Protein AF-0000000080440142 (afdb_homodimer)

Secondary structure (DSSP, 8-state):
-EEEEEEE-SPP-HHHHHHHHHHHHH--TTSEEEEEESS--HHHHHHHHHHHHHTTEEEEEEEE-TTS-EEEEEEE--/-EEEEEEE-S---HHHHHHHHHHHHT--TTSEEEEEESS--HHHHHHHHHHHHHTTEEEEEEEE-TTS-EEEEEEE--

Sequence (156 aa):
MSNYIMNVKKELTKDEYGNIHDYLGVIDVNDNFTMNIENKNLINLEMINQIFEENNFVKIKEQINENGSCIIEANKVYMSNYIMNVKKELTKDEYGNIHDYLGVIDVNDNFTMNIENKNLINLEMINQIFEENNFVKIKEQINENGSCIIEANKVY

Nearest PDB structures (foldseek):
  3grz-assembly1_B  TM=7.109E-01  e=2.691E-02  Lactobacillus delbrueckii subsp. bulgaricus ATCC BAA-365
  2lxr-assembly1_A  TM=6.678E-01  e=3.173E-01  Helicobacter pylori 26695
  6h1e-assembly1_A  TM=6.456E-01  e=5.410E-01  Homo sapiens
  4mtl-assembly1_A-2  TM=6.667E-01  e=9.224E-01  Homo sapiens
  4qpn-assembly1_A  TM=6.872E-01  e=1.376E+00  Homo sapiens

Organism: NCBI:txid29372

Foldseek 3Di:
DEEEEAEAEDDDDPVNLVVLLVVLLVDDQPYKYKYKYQADDPVVVVSVVVSCVVSQKDWDDWDADPNRMIMTIIGHDD/DEEEEAEAEDDDDPVNLVVLLVVLLVDDQPYKYKYKYQADDPVVVVSVVVSCVVSQKDWDDWDADPNRMIMTIIGHDD

Solvent-accessible surface area (backbone atoms only — not comparable to full-atom values): 8241 Å² total; per-residue (Å²): 87,41,40,37,37,39,37,38,70,48,82,83,44,74,70,47,52,50,43,52,44,56,46,49,64,55,58,52,60,74,28,44,39,36,39,36,34,50,76,65,46,73,67,58,54,54,52,50,51,53,42,30,53,75,55,36,32,44,79,74,43,78,46,77,45,94,84,40,25,32,41,37,33,33,38,37,53,137,85,41,40,39,36,39,37,37,69,47,83,84,44,73,70,47,51,51,44,51,45,55,46,50,65,55,58,52,60,72,28,44,40,36,39,35,34,50,76,63,47,74,68,58,53,54,50,50,50,51,44,31,53,77,56,36,33,44,78,75,42,76,46,77,43,95,84,39,26,32,40,38,32,33,36,38,53,135

Radius of gyration: 15.53 Å; Cα contacts (8 Å, |Δi|>4): 298; chains: 2; bounding box: 30×37×35 Å

pLDDT: mean 93.66, std 3.95, range [79.19, 98.06]

Structure (mmCIF, N/CA/C/O backbone):
data_AF-0000000080440142-model_v1
#
loop_
_entity.id
_entity.type
_entity.pdbx_description
1 polymer 'Uncharacterized protein'
#
loop_
_atom_site.group_PDB
_atom_site.id
_atom_site.type_symbol
_atom_site.label_atom_id
_atom_site.label_alt_id
_atom_site.label_comp_id
_atom_site.label_asym_id
_atom_site.label_entity_id
_atom_site.label_seq_id
_atom_site.pdbx_PDB_ins_code
_atom_site.Cartn_x
_atom_site.Cartn_y
_atom_site.Cartn_z
_atom_site.occupancy
_atom_site.B_iso_or_equiv
_atom_site.auth_seq_id
_atom_site.auth_comp_id
_atom_site.auth_asym_id
_atom_site.auth_atom_id
_atom_site.pdbx_PDB_model_num
ATOM 1 N N . MET A 1 1 ? 1.476 -12.836 5.234 1 83.44 1 MET A N 1
ATOM 2 C CA . MET A 1 1 ? 1.281 -11.453 5.672 1 83.44 1 MET A CA 1
ATOM 3 C C . MET A 1 1 ? 2.018 -10.484 4.758 1 83.44 1 MET A C 1
ATOM 5 O O . MET A 1 1 ? 3.152 -10.742 4.355 1 83.44 1 MET A O 1
ATOM 9 N N . SER A 1 2 ? 1.291 -9.414 4.324 1 90.94 2 SER A N 1
ATOM 10 C CA . SER A 1 2 ? 1.931 -8.398 3.496 1 90.94 2 SER A CA 1
ATOM 11 C C . SER A 1 2 ? 2.301 -7.172 4.32 1 90.94 2 SER A C 1
ATOM 13 O O . SER A 1 2 ? 1.667 -6.883 5.336 1 90.94 2 SER A O 1
ATOM 15 N N . ASN A 1 3 ? 3.461 -6.562 3.934 1 94.75 3 ASN A N 1
ATOM 16 C CA . ASN A 1 3 ? 3.895 -5.309 4.547 1 94.75 3 ASN A CA 1
ATOM 17 C C . ASN A 1 3 ? 3.711 -4.129 3.598 1 94.75 3 ASN A C 1
ATOM 19 O O . ASN A 1 3 ? 4.188 -4.156 2.463 1 94.75 3 ASN A O 1
ATOM 23 N N . TYR A 1 4 ? 3.025 -3.197 4.059 1 95.81 4 TYR A N 1
ATOM 24 C CA . TYR A 1 4 ? 2.773 -1.984 3.289 1 95.81 4 TYR A CA 1
ATOM 25 C C . TYR A 1 4 ? 3.596 -0.819 3.824 1 95.81 4 TYR A C 1
ATOM 27 O O . TYR A 1 4 ? 3.658 -0.599 5.035 1 95.81 4 TYR A O 1
ATOM 35 N N . ILE A 1 5 ? 4.254 -0.118 2.934 1 96.75 5 ILE A N 1
ATOM 36 C CA . ILE A 1 5 ? 5.035 1.052 3.322 1 96.75 5 ILE A CA 1
ATOM 37 C C . ILE A 1 5 ? 4.621 2.252 2.475 1 96.75 5 ILE A C 1
ATOM 39 O O . ILE A 1 5 ? 4.57 2.164 1.245 1 96.75 5 ILE A O 1
ATOM 43 N N . MET A 1 6 ? 4.25 3.324 3.098 1 96.38 6 MET A N 1
ATOM 44 C CA . MET A 1 6 ? 3.967 4.598 2.439 1 96.38 6 MET A CA 1
ATOM 45 C C . MET A 1 6 ? 5.016 5.641 2.803 1 96.38 6 MET A C 1
ATOM 47 O O . MET A 1 6 ? 5.195 5.965 3.979 1 96.38 6 MET A O 1
ATOM 51 N N . ASN A 1 7 ? 5.734 6.094 1.87 1 96 7 ASN A N 1
ATOM 52 C CA . ASN A 1 7 ? 6.66 7.203 2.041 1 96 7 ASN A CA 1
ATOM 53 C C . ASN A 1 7 ? 6.066 8.516 1.535 1 96 7 ASN A C 1
ATOM 55 O O . ASN A 1 7 ? 5.906 8.703 0.328 1 96 7 ASN A O 1
ATOM 59 N N . VAL A 1 8 ? 5.836 9.375 2.439 1 94.62 8 VAL A N 1
ATOM 60 C CA . VAL A 1 8 ? 5.258 10.672 2.096 1 94.62 8 VAL A CA 1
ATOM 61 C C . VAL A 1 8 ? 6.363 11.727 2.02 1 94.62 8 VAL A C 1
ATOM 63 O O . VAL A 1 8 ? 6.934 12.109 3.043 1 94.62 8 VAL A O 1
ATOM 66 N N . LYS A 1 9 ? 6.547 12.266 0.849 1 91.25 9 LYS A N 1
ATOM 67 C CA . LYS A 1 9 ? 7.625 13.227 0.645 1 91.25 9 LYS A CA 1
ATOM 68 C C . LYS A 1 9 ? 7.07 14.633 0.411 1 91.25 9 LYS A C 1
ATOM 70 O O . LYS A 1 9 ? 7.824 15.609 0.41 1 91.25 9 LYS A O 1
ATOM 75 N N . LYS A 1 10 ? 5.816 14.773 0.15 1 86 10 LYS A N 1
ATOM 76 C CA . LYS A 1 10 ? 5.176 16.062 -0.126 1 86 10 LYS A CA 1
ATOM 77 C C . LYS A 1 10 ? 4.422 16.562 1.099 1 86 10 LYS A C 1
ATOM 79 O O . LYS A 1 10 ? 4.199 15.82 2.055 1 86 10 LYS A O 1
ATOM 84 N N . GLU A 1 11 ? 4.18 17.812 0.978 1 87.69 11 GLU A N 1
ATOM 85 C CA . GLU A 1 11 ? 3.332 18.391 2.016 1 87.69 11 GLU A CA 1
ATOM 86 C C . GLU A 1 11 ? 1.953 17.734 2.029 1 87.69 11 GLU A C 1
ATOM 88 O O . GLU A 1 11 ? 1.373 17.469 0.973 1 87.69 11 GLU A O 1
ATOM 93 N N . LEU A 1 12 ? 1.501 17.516 3.24 1 91.19 12 LEU A N 1
ATOM 94 C CA . LEU A 1 12 ? 0.187 16.891 3.365 1 91.19 12 LEU A CA 1
ATOM 95 C C . LEU A 1 12 ? -0.921 17.922 3.215 1 91.19 12 LEU A C 1
ATOM 97 O O . LEU A 1 12 ? -0.972 18.891 3.971 1 91.19 12 LEU A O 1
ATOM 101 N N . THR A 1 13 ? -1.65 17.734 2.236 1 89.94 13 THR A N 1
ATOM 102 C CA . THR A 1 13 ? -2.838 18.531 1.98 1 89.94 13 THR A CA 1
ATOM 103 C C . THR A 1 13 ? -4.105 17.734 2.244 1 89.94 13 THR A C 1
ATOM 105 O O . THR A 1 13 ? -4.043 16.531 2.523 1 89.94 13 THR A O 1
ATOM 108 N N . LYS A 1 14 ? -5.305 18.391 2.096 1 92.38 14 LYS A N 1
ATOM 109 C CA . LYS A 1 14 ? -6.59 17.719 2.266 1 92.38 14 LYS A CA 1
ATOM 110 C C . LYS A 1 14 ? -6.711 16.531 1.323 1 92.38 14 LYS A C 1
ATOM 112 O O . LYS A 1 14 ? -7.211 15.469 1.715 1 92.38 14 LYS A O 1
ATOM 117 N N . ASP A 1 15 ? -6.277 16.766 0.086 1 90.75 15 ASP A N 1
ATOM 118 C CA . ASP A 1 15 ? -6.324 15.688 -0.904 1 90.75 15 ASP A CA 1
ATOM 119 C C . ASP A 1 15 ? -5.469 14.5 -0.469 1 90.75 15 ASP A C 1
ATOM 121 O O . ASP A 1 15 ? -5.871 13.344 -0.638 1 90.75 15 ASP A O 1
ATOM 125 N N . GLU A 1 16 ? -4.395 14.828 0.173 1 89.88 16 GLU A N 1
ATOM 126 C CA . GLU A 1 16 ? -3.482 13.781 0.627 1 89.88 16 GLU A CA 1
ATOM 127 C C . GLU A 1 16 ? -4.074 13 1.801 1 89.88 16 GLU A C 1
ATOM 129 O O . GLU A 1 16 ? -3.916 11.781 1.887 1 89.88 16 GLU A O 1
ATOM 134 N N . TYR A 1 17 ? -4.73 13.711 2.605 1 93.88 17 TYR A N 1
ATOM 135 C CA . TYR A 1 17 ? -5.398 13.031 3.711 1 93.88 17 TYR A CA 1
ATOM 136 C C . TYR A 1 17 ? -6.438 12.047 3.195 1 93.88 17 TYR A C 1
ATOM 138 O O . TYR A 1 17 ? -6.562 10.938 3.719 1 93.88 17 TYR A O 1
ATOM 146 N N . GLY A 1 18 ? -7.168 12.531 2.215 1 94.19 18 GLY A N 1
ATOM 147 C CA . GLY A 1 18 ? -8.109 11.633 1.57 1 94.19 18 GLY A CA 1
ATOM 148 C C . GLY A 1 18 ? -7.449 10.391 1.005 1 94.19 18 GLY A C 1
ATOM 149 O O . GLY A 1 18 ? -7.953 9.273 1.182 1 94.19 18 GLY A O 1
ATOM 150 N N . ASN A 1 19 ? -6.367 10.594 0.34 1 92.69 19 ASN A N 1
ATOM 151 C CA . ASN A 1 19 ? -5.625 9.477 -0.237 1 92.69 19 ASN A CA 1
ATOM 152 C C . ASN A 1 19 ? -5.176 8.484 0.836 1 92.69 19 ASN A C 1
ATOM 154 O O . ASN A 1 19 ? -5.316 7.273 0.667 1 92.69 19 ASN A O 1
ATOM 158 N N . ILE A 1 20 ? -4.66 9.008 1.916 1 95.5 20 ILE A N 1
ATOM 159 C CA . ILE A 1 20 ? -4.215 8.164 3.018 1 95.5 20 ILE A CA 1
ATOM 160 C C . ILE A 1 20 ? -5.398 7.371 3.57 1 95.5 20 ILE A C 1
ATOM 162 O O . ILE A 1 20 ? -5.289 6.164 3.811 1 95.5 20 ILE A O 1
ATOM 166 N N . HIS A 1 21 ? -6.484 8.062 3.785 1 96.88 21 HIS A N 1
ATOM 167 C CA . HIS A 1 21 ? -7.703 7.434 4.277 1 96.88 21 HIS A CA 1
ATOM 168 C C . HIS A 1 21 ? -8.117 6.266 3.391 1 96.88 21 HIS A C 1
ATOM 170 O O . HIS A 1 21 ? -8.328 5.152 3.879 1 96.88 21 HIS A O 1
ATOM 176 N N . ASP A 1 22 ? -8.273 6.5 2.074 1 94.81 22 ASP A N 1
ATOM 177 C CA . ASP A 1 22 ? -8.672 5.477 1.116 1 94.81 22 ASP A CA 1
ATOM 178 C C . ASP A 1 22 ? -7.695 4.305 1.122 1 94.81 22 ASP A C 1
ATOM 180 O O . ASP A 1 22 ? -8.102 3.145 1.067 1 94.81 22 ASP A O 1
ATOM 184 N N . TYR A 1 23 ? -6.438 4.621 1.202 1 95.62 23 TYR A N 1
ATOM 185 C CA . TYR A 1 23 ? -5.371 3.627 1.188 1 95.62 23 TYR A CA 1
ATOM 186 C C . TYR A 1 23 ? -5.484 2.691 2.385 1 95.62 23 TYR A C 1
ATOM 188 O O . TYR A 1 23 ? -5.449 1.469 2.23 1 95.62 23 TYR A O 1
ATOM 196 N N . LEU A 1 24 ? -5.68 3.221 3.49 1 96.94 24 LEU A N 1
ATOM 197 C CA . LEU A 1 24 ? -5.805 2.418 4.703 1 96.94 24 LEU A CA 1
ATOM 198 C C . LEU A 1 24 ? -7.047 1.535 4.641 1 96.94 24 LEU A C 1
ATOM 200 O O . LEU A 1 24 ? -7.062 0.437 5.199 1 96.94 24 LEU A O 1
ATOM 204 N N . GLY A 1 25 ? -8.016 2.037 3.955 1 96.44 25 GLY A N 1
ATOM 205 C CA . GLY A 1 25 ? -9.266 1.297 3.824 1 96.44 25 GLY A CA 1
ATOM 206 C C . GLY A 1 25 ? -9.094 -0.042 3.133 1 9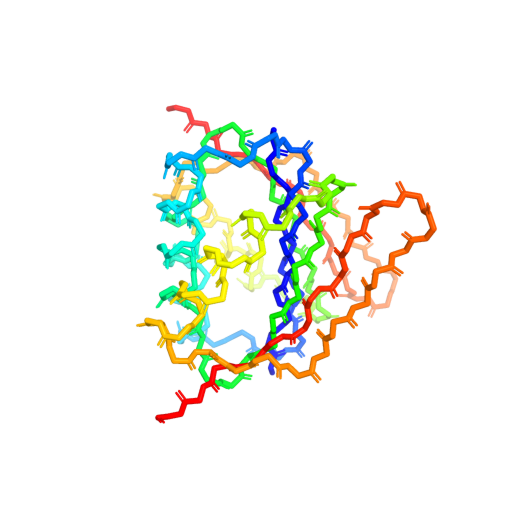6.44 25 GLY A C 1
ATOM 207 O O . GLY A 1 25 ? -9.883 -0.963 3.346 1 96.44 25 GLY A O 1
ATOM 208 N N . VAL A 1 26 ? -8.078 -0.21 2.363 1 95.19 26 VAL A N 1
ATOM 209 C CA . VAL A 1 26 ? -7.918 -1.424 1.568 1 95.19 26 VAL A CA 1
ATOM 210 C C . VAL A 1 26 ? -6.941 -2.371 2.262 1 95.19 26 VAL A C 1
ATOM 212 O O . VAL A 1 26 ? -6.789 -3.523 1.851 1 95.19 26 VAL A O 1
ATOM 215 N N . ILE A 1 27 ? -6.293 -2.006 3.303 1 95.12 27 ILE A N 1
ATOM 216 C CA . ILE A 1 27 ? -5.34 -2.842 4.023 1 95.12 27 ILE A CA 1
ATOM 217 C C . ILE A 1 27 ? -6.086 -3.748 5 1 95.12 27 ILE A C 1
ATOM 219 O O . ILE A 1 27 ? -7.016 -3.311 5.676 1 95.12 27 ILE A O 1
ATOM 223 N N . ASP A 1 28 ? -5.652 -4.969 5.082 1 93 28 ASP A N 1
ATOM 224 C CA . ASP A 1 28 ? -6.344 -5.965 5.891 1 93 28 ASP A CA 1
ATOM 225 C C . ASP A 1 28 ? -5.77 -6.016 7.305 1 93 28 ASP A C 1
ATOM 227 O O . ASP A 1 28 ? -4.625 -5.621 7.531 1 93 28 ASP A O 1
ATOM 231 N N . VAL A 1 29 ? -6.512 -6.551 8.211 1 93.19 29 VAL A N 1
ATOM 232 C CA . VAL A 1 29 ? -6.152 -6.664 9.617 1 93.19 29 VAL A CA 1
ATOM 233 C C . VAL A 1 29 ? -4.91 -7.539 9.766 1 93.19 29 VAL A C 1
ATOM 235 O O . VAL A 1 29 ? -4.137 -7.375 10.711 1 93.19 29 VAL A O 1
ATOM 238 N N . ASN A 1 30 ? -4.656 -8.367 8.812 1 88.25 30 ASN A N 1
ATOM 239 C CA . ASN A 1 30 ? -3.545 -9.305 8.93 1 88.25 30 ASN A CA 1
ATOM 240 C C . ASN A 1 30 ? -2.285 -8.773 8.258 1 88.25 30 ASN A C 1
ATOM 242 O O . ASN A 1 30 ? -1.3 -9.492 8.109 1 88.25 30 ASN A O 1
ATOM 246 N N . ASP A 1 31 ? -2.297 -7.543 7.969 1 92.62 31 ASP A N 1
ATOM 247 C CA . ASP A 1 31 ? -1.156 -6.938 7.281 1 92.62 31 ASP A CA 1
ATOM 248 C C . ASP A 1 31 ? -0.495 -5.871 8.148 1 92.62 31 ASP A C 1
ATOM 250 O O . ASP A 1 31 ? -1.082 -5.41 9.133 1 92.62 31 ASP A O 1
ATOM 254 N N . ASN A 1 32 ? 0.766 -5.602 7.883 1 94.69 32 ASN A N 1
ATOM 255 C CA . ASN A 1 32 ? 1.506 -4.539 8.555 1 94.69 32 ASN A CA 1
ATOM 256 C C . ASN A 1 32 ? 1.538 -3.262 7.723 1 94.69 32 ASN A C 1
ATOM 258 O O . ASN A 1 32 ? 1.602 -3.318 6.492 1 94.69 32 ASN A O 1
ATOM 262 N N . PHE A 1 33 ? 1.509 -2.123 8.453 1 97.31 33 PHE A N 1
ATOM 263 C CA . PHE A 1 33 ? 1.573 -0.838 7.762 1 97.31 33 PHE A CA 1
ATOM 264 C C . PHE A 1 33 ? 2.629 0.061 8.398 1 97.31 33 PHE A C 1
ATOM 266 O O . PHE A 1 33 ? 2.709 0.168 9.617 1 97.31 33 PHE A O 1
ATOM 273 N N . THR A 1 34 ? 3.467 0.633 7.613 1 98.06 34 THR A N 1
ATOM 274 C CA . THR A 1 34 ? 4.438 1.638 8.039 1 98.06 34 THR A CA 1
ATOM 275 C C . THR A 1 34 ? 4.32 2.896 7.18 1 98.06 34 THR A C 1
ATOM 277 O O . THR A 1 34 ? 4.195 2.811 5.957 1 98.06 34 THR A O 1
ATOM 280 N N . MET A 1 35 ? 4.328 4.059 7.781 1 97.31 35 MET A N 1
ATOM 281 C CA . MET A 1 35 ? 4.32 5.344 7.09 1 97.31 35 MET A CA 1
ATOM 282 C C . MET A 1 35 ? 5.57 6.152 7.426 1 97.31 35 MET A C 1
ATOM 284 O O . MET A 1 35 ? 5.922 6.301 8.602 1 97.31 35 MET A O 1
ATOM 288 N N . ASN A 1 36 ? 6.25 6.555 6.445 1 97.06 36 ASN A N 1
ATOM 289 C CA . ASN A 1 36 ? 7.355 7.496 6.605 1 97.06 36 ASN A CA 1
ATOM 290 C C . ASN A 1 36 ? 6.98 8.891 6.117 1 97.06 36 ASN A C 1
ATOM 292 O O . ASN A 1 36 ? 6.555 9.055 4.973 1 97.06 36 ASN A O 1
ATOM 296 N N . ILE A 1 37 ? 7.199 9.883 6.996 1 95 37 ILE A N 1
ATOM 297 C CA . ILE A 1 37 ? 6.902 11.266 6.652 1 95 37 ILE A CA 1
ATOM 298 C C . ILE A 1 37 ? 8.18 12.102 6.703 1 95 37 ILE A C 1
ATOM 300 O O . ILE A 1 37 ? 8.859 12.141 7.73 1 95 37 ILE A O 1
ATOM 304 N N . GLU A 1 38 ? 8.508 12.734 5.621 1 92.25 38 GLU A N 1
ATOM 305 C CA . GLU A 1 38 ? 9.766 13.469 5.523 1 92.25 38 GLU A CA 1
ATOM 306 C C . GLU A 1 38 ? 9.75 14.719 6.391 1 92.25 38 GLU A C 1
ATOM 308 O O . GLU A 1 38 ? 10.758 15.062 7.02 1 92.25 38 GLU A O 1
ATOM 313 N N . ASN A 1 39 ? 8.641 15.453 6.312 1 84.62 39 ASN A N 1
ATOM 314 C CA . ASN A 1 39 ? 8.539 16.672 7.105 1 84.62 39 ASN A CA 1
ATOM 315 C C . ASN A 1 39 ? 7.336 16.641 8.039 1 84.62 39 ASN A C 1
ATOM 317 O O . ASN A 1 39 ? 6.203 16.875 7.602 1 84.62 39 ASN A O 1
ATOM 321 N N . LYS A 1 40 ? 7.77 16.469 9.242 1 79.81 40 LYS A N 1
ATOM 322 C CA . LYS A 1 40 ? 6.715 16.328 10.242 1 79.81 40 LYS A CA 1
ATOM 323 C C . LYS A 1 40 ? 6.227 17.703 10.727 1 79.81 40 LYS A C 1
ATOM 325 O O . LYS A 1 40 ? 7.027 18.609 10.961 1 79.81 40 LYS A O 1
ATOM 330 N N . ASN A 1 41 ? 4.988 17.891 10.734 1 86.25 41 ASN A N 1
ATOM 331 C CA . ASN A 1 41 ? 4.352 18.969 11.492 1 86.25 41 ASN A CA 1
ATOM 332 C C . ASN A 1 41 ? 3.215 18.438 12.359 1 86.25 41 ASN A C 1
ATOM 334 O O . ASN A 1 41 ? 2.559 17.453 12.008 1 86.25 41 ASN A O 1
ATOM 338 N N . LEU A 1 42 ? 3.115 18.969 13.562 1 87.06 42 LEU A N 1
ATOM 339 C CA . LEU A 1 42 ? 2.207 18.5 14.602 1 87.06 42 LEU A CA 1
ATOM 340 C C . LEU A 1 42 ? 0.78 18.406 14.078 1 87.06 42 LEU A C 1
ATOM 342 O O . LEU A 1 42 ? 0.046 17.469 14.43 1 87.06 42 LEU A O 1
ATOM 346 N N . ILE A 1 43 ? 0.437 19.281 13.305 1 91.5 43 ILE A N 1
ATOM 347 C CA . ILE A 1 43 ? -0.908 19.281 12.742 1 91.5 43 ILE A CA 1
ATOM 348 C C . ILE A 1 43 ? -1.104 18.047 11.867 1 91.5 43 ILE A C 1
ATOM 350 O O . ILE A 1 43 ? -2.125 17.359 11.977 1 91.5 43 ILE A O 1
ATOM 354 N N . ASN A 1 44 ? -0.126 17.703 11.016 1 91.44 44 ASN A N 1
ATOM 355 C CA . ASN A 1 44 ? -0.202 16.531 10.164 1 91.44 44 ASN A CA 1
ATOM 356 C C . ASN A 1 44 ? -0.298 15.25 10.984 1 91.44 44 ASN A C 1
ATOM 358 O O . ASN A 1 44 ? -1.079 14.352 10.656 1 91.44 44 ASN A O 1
ATOM 362 N N . LEU A 1 45 ? 0.398 15.211 12.039 1 92.5 45 LEU A N 1
ATOM 363 C CA . LEU A 1 45 ? 0.404 14.016 12.875 1 92.5 45 LEU A CA 1
ATOM 364 C C . LEU A 1 45 ? -0.958 13.805 13.531 1 92.5 45 LEU A C 1
ATOM 366 O O . LEU A 1 45 ? -1.431 12.672 13.633 1 92.5 45 LEU A O 1
ATOM 370 N N . GLU A 1 46 ? -1.522 14.867 13.969 1 94.5 46 GLU A N 1
ATOM 371 C CA . GLU A 1 46 ? -2.855 14.789 14.562 1 94.5 46 GLU A CA 1
ATOM 372 C C . GLU A 1 46 ? -3.881 14.289 13.547 1 94.5 46 GLU A C 1
ATOM 374 O O . GLU A 1 46 ? -4.707 13.43 13.867 1 94.5 46 GLU A O 1
ATOM 379 N N . MET A 1 47 ? -3.816 14.734 12.375 1 95.56 47 MET A N 1
ATOM 380 C CA . MET A 1 47 ? -4.738 14.328 11.312 1 95.56 47 MET A CA 1
ATOM 381 C C . MET A 1 47 ? -4.531 12.859 10.953 1 95.56 47 MET A C 1
ATOM 383 O O . MET A 1 47 ? -5.496 12.125 10.766 1 95.56 47 MET A O 1
ATOM 387 N N . ILE A 1 48 ? -3.34 12.5 10.844 1 96 48 ILE A N 1
ATOM 388 C CA . ILE A 1 48 ? -3.012 11.109 10.523 1 96 48 ILE A CA 1
ATOM 389 C C . ILE A 1 48 ? -3.559 10.188 11.609 1 96 48 ILE A C 1
ATOM 391 O O . ILE A 1 48 ? -4.129 9.141 11.312 1 96 48 ILE A O 1
ATOM 395 N N . ASN A 1 49 ? -3.453 10.656 12.844 1 96.19 49 ASN A N 1
ATOM 396 C CA . ASN A 1 49 ? -3.984 9.867 13.953 1 96.19 49 ASN A CA 1
ATOM 397 C C . ASN A 1 49 ? -5.5 9.703 13.844 1 96.19 49 ASN A C 1
ATOM 399 O O . ASN A 1 49 ? -6.031 8.625 14.117 1 96.19 49 ASN A O 1
ATOM 403 N N . GLN A 1 50 ? -6.098 10.719 13.5 1 97.25 50 GLN A N 1
ATOM 404 C CA . GLN A 1 50 ? -7.543 10.648 13.305 1 97.25 50 GLN A CA 1
ATOM 405 C C . GLN A 1 50 ? -7.898 9.672 12.188 1 97.25 50 GLN A C 1
ATOM 407 O O . GLN A 1 50 ? -8.828 8.875 12.328 1 97.25 50 GLN A O 1
ATOM 412 N N . ILE A 1 51 ? -7.164 9.703 11.102 1 97.75 51 ILE A N 1
ATOM 413 C CA . ILE A 1 51 ? -7.395 8.82 9.961 1 97.75 51 ILE A CA 1
ATOM 414 C C . ILE A 1 51 ? -7.152 7.367 10.375 1 97.75 51 ILE A C 1
ATOM 416 O O . ILE A 1 51 ? -7.91 6.473 9.992 1 97.75 51 ILE A O 1
ATOM 420 N N . PHE A 1 52 ? -6.145 7.098 11.148 1 97.94 52 PHE A N 1
ATOM 421 C CA . PHE A 1 52 ? -5.883 5.766 11.688 1 97.94 52 PHE A CA 1
ATOM 422 C C . PHE A 1 52 ? -7.078 5.258 12.484 1 97.94 52 PHE A C 1
ATOM 424 O O . PHE A 1 52 ? -7.551 4.145 12.258 1 97.94 52 PHE A O 1
ATOM 431 N N . GLU A 1 53 ? -7.539 6.105 13.328 1 97.19 53 GLU A N 1
ATOM 432 C CA . GLU A 1 53 ? -8.68 5.73 14.164 1 97.19 53 GLU A CA 1
ATOM 433 C C . GLU A 1 53 ? -9.906 5.422 13.312 1 97.19 53 GLU A C 1
ATOM 435 O O . GLU A 1 53 ? -10.602 4.434 13.555 1 97.19 53 GLU A O 1
ATOM 440 N N . GLU A 1 54 ? -10.172 6.219 12.352 1 97.06 54 GLU A N 1
ATOM 441 C CA . GLU A 1 54 ? -11.328 6.059 11.477 1 97.06 54 GLU A CA 1
ATOM 442 C C . GLU A 1 54 ? -11.242 4.758 10.68 1 97.06 54 GLU A C 1
ATOM 444 O O . GLU A 1 54 ? -12.266 4.23 10.234 1 97.06 54 GLU A O 1
ATOM 449 N N . ASN A 1 55 ? -10.086 4.277 10.414 1 97.31 55 ASN A N 1
ATOM 450 C CA . ASN A 1 55 ? -9.883 3.066 9.625 1 97.31 55 ASN A CA 1
ATOM 451 C C . ASN A 1 55 ? -9.492 1.883 10.508 1 97.31 55 ASN A C 1
ATOM 453 O O . ASN A 1 55 ? -8.969 0.883 10.008 1 97.31 55 ASN A O 1
ATOM 457 N N . ASN A 1 56 ? -9.625 2.041 11.867 1 97.5 56 ASN A N 1
ATOM 458 C CA . ASN A 1 56 ? -9.383 0.989 12.844 1 97.5 56 ASN A CA 1
ATOM 459 C C . ASN A 1 56 ? -7.914 0.569 12.867 1 97.5 56 ASN A C 1
ATOM 461 O O . ASN A 1 56 ? -7.605 -0.622 12.938 1 97.5 56 ASN A O 1
ATOM 465 N N . PHE A 1 57 ? -7.098 1.526 12.68 1 97.75 57 PHE A N 1
ATOM 466 C CA . PHE A 1 57 ? -5.672 1.292 12.867 1 97.75 57 PHE A CA 1
ATOM 467 C C . PHE A 1 57 ? -5.223 1.775 14.242 1 97.75 57 PHE A C 1
ATOM 469 O O . PHE A 1 5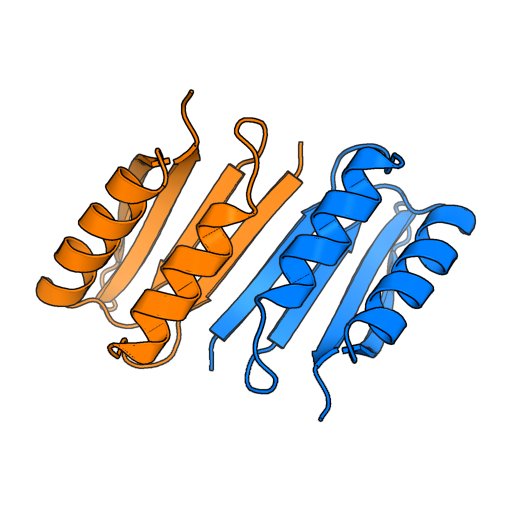7 ? -5.676 2.82 14.719 1 97.75 57 PHE A O 1
ATOM 476 N N . VAL A 1 58 ? -4.273 1.09 14.828 1 97.31 58 VAL A N 1
ATOM 477 C CA . VAL A 1 58 ? -3.643 1.491 16.078 1 97.31 58 VAL A CA 1
ATOM 478 C C . VAL A 1 58 ? -2.143 1.688 15.867 1 97.31 58 VAL A C 1
ATOM 480 O O . VAL A 1 58 ? -1.479 0.834 15.273 1 97.31 58 VAL A O 1
ATOM 483 N N . LYS A 1 59 ? -1.718 2.758 16.328 1 97.06 59 LYS A N 1
ATOM 484 C CA . LYS A 1 59 ? 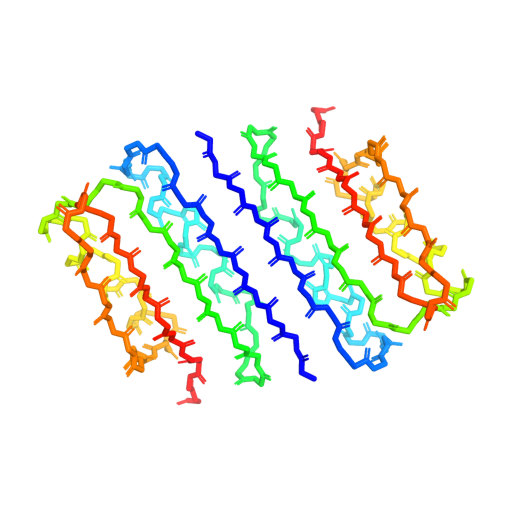-0.293 3.062 16.25 1 97.06 59 LYS A CA 1
ATOM 485 C C . LYS A 1 59 ? 0.516 2.184 17.188 1 97.06 59 LYS A C 1
ATOM 487 O O . LYS A 1 59 ? 0.243 2.143 18.391 1 97.06 59 LYS A O 1
ATOM 492 N N . ILE A 1 60 ? 1.472 1.535 16.672 1 96.88 60 ILE A N 1
ATOM 493 C CA . ILE A 1 60 ? 2.334 0.652 17.453 1 96.88 60 ILE A CA 1
ATOM 494 C C . ILE A 1 60 ? 3.596 1.403 17.875 1 96.88 60 ILE A C 1
ATOM 496 O O . ILE A 1 60 ? 4.086 1.229 18.984 1 96.88 60 ILE A O 1
ATOM 500 N N . LYS A 1 61 ? 4.055 2.172 16.969 1 96.75 61 LYS A N 1
ATOM 501 C CA . LYS A 1 61 ? 5.32 2.867 17.188 1 96.75 61 LYS A CA 1
ATOM 502 C C . LYS A 1 61 ? 5.375 4.164 16.391 1 96.75 61 LYS A C 1
ATOM 504 O O . LYS A 1 61 ? 4.867 4.23 15.266 1 96.75 61 LYS A O 1
ATOM 509 N N . GLU A 1 62 ? 5.957 5.164 17.047 1 94.88 62 GLU A N 1
ATOM 510 C CA . GLU A 1 62 ? 6.25 6.441 16.406 1 94.88 62 GLU A CA 1
ATOM 511 C C . GLU A 1 62 ? 7.66 6.918 16.734 1 94.88 62 GLU A C 1
ATOM 513 O O . GLU A 1 62 ? 8.039 6.973 17.906 1 94.88 62 GLU A O 1
ATOM 518 N N . GLN A 1 63 ? 8.383 7.125 15.703 1 94.94 63 GLN A N 1
ATOM 519 C CA . GLN A 1 63 ? 9.75 7.602 15.883 1 94.94 63 GLN A CA 1
ATOM 520 C C . GLN A 1 63 ? 9.984 8.914 15.141 1 94.94 63 GLN A C 1
ATOM 522 O O . GLN A 1 63 ? 9.758 8.992 13.93 1 94.94 63 GLN A O 1
ATOM 527 N N . ILE A 1 64 ? 10.406 9.883 15.844 1 91.19 64 ILE A N 1
ATOM 528 C CA . ILE A 1 64 ? 10.75 11.18 15.266 1 91.19 64 ILE A CA 1
ATOM 529 C C . ILE A 1 64 ? 12.273 11.297 15.156 1 91.19 64 ILE A C 1
ATOM 531 O O . ILE A 1 64 ? 12.984 11.164 16.156 1 91.19 64 ILE A O 1
ATOM 535 N N . ASN A 1 65 ? 12.688 11.586 13.938 1 92.31 65 ASN A N 1
ATOM 536 C CA . ASN A 1 65 ? 14.125 11.656 13.719 1 92.31 65 ASN A CA 1
ATOM 537 C C . ASN A 1 65 ? 14.648 13.086 13.844 1 92.31 65 ASN A C 1
ATOM 539 O O . ASN A 1 65 ? 13.875 14.039 13.727 1 92.31 65 ASN A O 1
ATOM 543 N N . GLU A 1 66 ? 15.969 13.172 14.039 1 90.31 66 GLU A N 1
ATOM 544 C CA . GLU A 1 66 ? 16.609 14.469 14.227 1 90.31 66 GLU A CA 1
ATOM 545 C C . GLU A 1 66 ? 16.438 15.352 12.992 1 90.31 66 GLU A C 1
ATOM 547 O O . GLU A 1 66 ? 16.359 16.578 13.102 1 90.31 66 GLU A O 1
ATOM 552 N N . ASN A 1 67 ? 16.312 14.719 11.883 1 90.12 67 ASN A N 1
ATOM 553 C CA . ASN A 1 67 ? 16.188 15.477 10.641 1 90.12 67 ASN A CA 1
ATOM 554 C C . ASN A 1 67 ? 14.75 15.93 10.391 1 90.12 67 ASN A C 1
ATOM 556 O O . ASN A 1 67 ? 14.453 16.516 9.352 1 90.12 67 ASN A O 1
ATOM 560 N N . GLY A 1 68 ? 13.883 15.602 11.352 1 86.94 68 GLY A N 1
ATOM 561 C CA . GLY A 1 68 ? 12.508 16.062 11.242 1 86.94 68 GLY A CA 1
ATOM 562 C C . GLY A 1 68 ? 11.586 15.031 10.602 1 86.94 68 GLY A C 1
ATOM 563 O O . GLY A 1 68 ? 10.375 15.242 10.523 1 86.94 68 GLY A O 1
ATOM 564 N N . SER A 1 69 ? 12.125 13.953 10.172 1 93.12 69 SER A N 1
ATOM 565 C CA . SER A 1 69 ? 11.281 12.906 9.609 1 93.12 69 SER A CA 1
ATOM 566 C C . SER A 1 69 ? 10.617 12.078 10.711 1 93.12 69 SER A C 1
ATOM 568 O O . SER A 1 69 ? 11.047 12.117 11.867 1 93.12 69 SER A O 1
ATOM 570 N N . CYS A 1 70 ? 9.57 11.414 10.305 1 95.56 70 CYS A N 1
ATOM 571 C CA . CYS A 1 70 ? 8.805 10.617 11.258 1 95.56 70 CYS A CA 1
ATOM 572 C C . CYS A 1 70 ? 8.445 9.266 10.664 1 95.56 70 CYS A C 1
ATOM 574 O O . CYS A 1 70 ? 8.055 9.172 9.5 1 95.56 70 CYS A O 1
ATOM 576 N N . ILE A 1 71 ? 8.617 8.234 11.484 1 96.94 71 ILE A N 1
ATOM 577 C CA . ILE A 1 71 ? 8.203 6.887 11.117 1 96.94 71 ILE A CA 1
ATOM 578 C C . ILE A 1 71 ? 7.07 6.426 12.031 1 96.94 71 ILE A C 1
ATOM 580 O O . ILE A 1 71 ? 7.191 6.488 13.258 1 96.94 71 ILE A O 1
ATOM 584 N N . ILE A 1 72 ? 5.996 6.008 11.391 1 97.38 72 ILE A N 1
ATOM 585 C CA . ILE A 1 72 ? 4.863 5.492 12.156 1 97.38 72 ILE A CA 1
ATOM 586 C C . ILE A 1 72 ? 4.594 4.043 11.75 1 97.38 72 ILE A C 1
ATOM 588 O O . ILE A 1 72 ? 4.434 3.742 10.562 1 97.38 72 ILE A O 1
ATOM 592 N N . GLU A 1 73 ? 4.566 3.162 12.703 1 97.94 73 GLU A N 1
ATOM 593 C CA . GLU A 1 73 ? 4.09 1.793 12.523 1 97.94 73 GLU A CA 1
ATOM 594 C C . GLU A 1 73 ? 2.711 1.601 13.148 1 97.94 73 GLU A C 1
ATOM 596 O O . GLU A 1 73 ? 2.486 1.985 14.297 1 97.94 73 GLU A O 1
ATOM 601 N N . ALA A 1 74 ? 1.838 1.05 12.352 1 97.56 74 ALA A N 1
ATOM 602 C CA . ALA A 1 74 ? 0.476 0.843 12.836 1 97.56 74 ALA A CA 1
ATOM 603 C C . ALA A 1 74 ? -0.102 -0.468 12.312 1 97.56 74 ALA A C 1
ATOM 605 O O . ALA A 1 74 ? 0.368 -1 11.305 1 97.56 74 ALA A O 1
ATOM 606 N N . ASN A 1 75 ? -1.068 -0.977 12.977 1 96.75 75 ASN A N 1
ATOM 607 C CA . ASN A 1 75 ? -1.766 -2.191 12.57 1 96.75 75 ASN A CA 1
ATOM 608 C C . ASN A 1 75 ? -3.281 -2.012 12.617 1 96.75 75 ASN A C 1
ATOM 610 O O . ASN A 1 75 ? -3.799 -1.314 13.492 1 96.75 75 ASN A O 1
ATOM 614 N N . LYS A 1 76 ? -3.91 -2.654 11.664 1 95.75 76 LYS A N 1
ATOM 615 C CA . LYS A 1 76 ? -5.371 -2.654 11.672 1 95.75 76 LYS A CA 1
ATOM 616 C C . LYS A 1 76 ? -5.918 -3.598 12.734 1 95.75 76 LYS A C 1
ATOM 618 O O . LYS A 1 76 ? -5.402 -4.703 12.922 1 95.75 76 LYS A O 1
ATOM 623 N N . VAL A 1 77 ? -6.848 -3.121 13.422 1 94.69 77 VAL A N 1
ATOM 624 C CA . VAL A 1 77 ? -7.492 -3.943 14.438 1 94.69 77 VAL A CA 1
ATOM 625 C C . VAL A 1 77 ? -8.961 -4.148 14.078 1 94.69 77 VAL A C 1
ATOM 627 O O . VAL A 1 77 ? -9.516 -3.412 13.258 1 94.69 77 VAL A O 1
ATOM 630 N N . TYR A 1 78 ? -9.594 -5.305 14.609 1 85.94 78 TYR A N 1
ATOM 631 C CA . TYR A 1 78 ? -10.984 -5.652 14.344 1 85.94 78 TYR A CA 1
ATOM 632 C C . TYR A 1 78 ? -11.93 -4.684 15.039 1 85.94 78 TYR A C 1
ATOM 634 O O . TYR A 1 78 ? -11.625 -4.164 16.109 1 85.94 78 TYR A O 1
ATOM 642 N N . MET B 1 1 ? 4.922 14.031 -4.152 1 83.56 1 MET B N 1
ATOM 643 C CA . MET B 1 1 ? 4.781 12.664 -4.656 1 83.56 1 MET B CA 1
ATOM 644 C C . MET B 1 1 ? 4.992 11.648 -3.541 1 83.56 1 MET B C 1
ATOM 646 O O . MET B 1 1 ? 5.898 11.805 -2.719 1 83.56 1 MET B O 1
ATOM 650 N N . SER B 1 2 ? 4.051 10.672 -3.455 1 90.94 2 SER B N 1
ATOM 651 C CA . SER B 1 2 ? 4.207 9.609 -2.473 1 90.94 2 SER B CA 1
ATOM 652 C C . SER B 1 2 ? 4.719 8.328 -3.121 1 90.94 2 SER B C 1
ATOM 654 O O . SER B 1 2 ? 4.504 8.102 -4.312 1 90.94 2 SER B O 1
ATOM 656 N N . ASN B 1 3 ? 5.566 7.59 -2.328 1 94.81 3 ASN B N 1
ATOM 657 C CA . ASN B 1 3 ? 6.051 6.285 -2.762 1 94.81 3 ASN B CA 1
ATOM 658 C C . ASN B 1 3 ? 5.387 5.152 -1.985 1 94.81 3 ASN B C 1
ATOM 660 O O . ASN B 1 3 ? 5.398 5.148 -0.753 1 94.81 3 ASN B O 1
ATOM 664 N N . TYR B 1 4 ? 4.816 4.293 -2.707 1 95.94 4 TYR B N 1
ATOM 665 C CA . TYR B 1 4 ? 4.156 3.133 -2.119 1 95.94 4 TYR B CA 1
ATOM 666 C C . TYR B 1 4 ? 4.98 1.869 -2.328 1 95.94 4 TYR B C 1
ATOM 668 O O . TYR B 1 4 ? 5.473 1.619 -3.432 1 95.94 4 TYR B O 1
ATOM 676 N N . ILE B 1 5 ? 5.168 1.117 -1.266 1 96.75 5 ILE B N 1
ATOM 677 C CA . ILE B 1 5 ? 5.891 -0.146 -1.358 1 96.75 5 ILE B CA 1
ATOM 678 C C . ILE B 1 5 ? 5.047 -1.27 -0.76 1 96.75 5 ILE B C 1
ATOM 680 O O . ILE B 1 5 ? 4.547 -1.149 0.361 1 96.75 5 ILE B O 1
ATOM 684 N N . MET B 1 6 ? 4.805 -2.312 -1.512 1 96.38 6 MET B N 1
ATOM 685 C CA . MET B 1 6 ? 4.145 -3.525 -1.04 1 96.38 6 MET B CA 1
ATOM 686 C C . MET B 1 6 ? 5.121 -4.695 -1.001 1 96.38 6 MET B C 1
ATOM 688 O O . MET B 1 6 ? 5.691 -5.07 -2.027 1 96.38 6 MET B O 1
ATOM 692 N N . ASN B 1 7 ? 5.383 -5.199 0.128 1 96 7 ASN B N 1
ATOM 693 C CA . ASN B 1 7 ? 6.168 -6.414 0.3 1 96 7 ASN B CA 1
ATOM 694 C C . ASN B 1 7 ? 5.277 -7.633 0.514 1 96 7 ASN B C 1
ATOM 696 O O . ASN B 1 7 ? 4.648 -7.773 1.566 1 96 7 ASN B O 1
ATOM 700 N N . VAL B 1 8 ? 5.301 -8.5 -0.435 1 94.38 8 VAL B N 1
ATOM 701 C CA . VAL B 1 8 ? 4.484 -9.711 -0.363 1 94.38 8 VAL B CA 1
ATOM 702 C C . VAL B 1 8 ? 5.336 -10.883 0.101 1 94.38 8 VAL B C 1
ATOM 704 O O . VAL B 1 8 ? 6.203 -11.359 -0.638 1 94.38 8 VAL B O 1
ATOM 707 N N . LYS B 1 9 ? 4.996 -11.406 1.234 1 90.94 9 LYS B N 1
ATOM 708 C CA . LYS B 1 9 ? 5.785 -12.492 1.805 1 90.94 9 LYS B CA 1
ATOM 709 C C . LYS B 1 9 ? 5.012 -13.812 1.776 1 90.94 9 LYS B C 1
ATOM 711 O O . LYS B 1 9 ? 5.582 -14.875 2.018 1 90.94 9 LYS B O 1
ATOM 716 N N . LYS B 1 10 ? 3.746 -13.766 1.545 1 85.75 10 LYS B N 1
ATOM 717 C CA . LYS B 1 10 ? 2.893 -14.953 1.525 1 85.75 10 LYS B CA 1
ATOM 718 C C . LYS B 1 10 ? 2.613 -15.406 0.095 1 85.75 10 LYS B C 1
ATOM 720 O O . LYS B 1 10 ? 2.867 -14.664 -0.857 1 85.75 10 LYS B O 1
ATOM 725 N N . GLU B 1 11 ? 2.201 -16.609 0.084 1 87.44 11 GLU B N 1
ATOM 726 C CA . GLU B 1 11 ? 1.755 -17.109 -1.212 1 87.44 11 GLU B CA 1
ATOM 727 C C . GLU B 1 11 ? 0.583 -16.297 -1.747 1 87.44 11 GLU B C 1
ATOM 729 O O . GLU B 1 11 ? -0.326 -15.938 -0.995 1 87.44 11 GLU B O 1
ATOM 734 N N . LEU B 1 12 ? 0.646 -16.047 -3.031 1 90.94 12 LEU B N 1
ATOM 735 C CA . LEU B 1 12 ? -0.43 -15.273 -3.643 1 90.94 12 LEU B CA 1
ATOM 736 C C . LEU B 1 12 ? -1.629 -16.156 -3.953 1 90.94 12 LEU B C 1
ATOM 738 O O . LEU B 1 12 ? -1.51 -17.125 -4.707 1 90.94 12 LEU B O 1
ATOM 742 N N . THR B 1 13 ? -2.629 -15.859 -3.299 1 89.69 13 THR B N 1
ATOM 743 C CA . THR B 1 13 ? -3.914 -16.516 -3.525 1 89.69 13 THR B CA 1
ATOM 744 C C . THR B 1 13 ? -4.883 -15.57 -4.227 1 89.69 13 THR B C 1
ATOM 746 O O . THR B 1 13 ? -4.574 -14.391 -4.434 1 89.69 13 THR B O 1
ATOM 749 N N . LYS B 1 14 ? -6.113 -16.078 -4.578 1 92.12 14 LYS B N 1
ATOM 750 C CA . LYS B 1 14 ? -7.152 -15.258 -5.203 1 92.12 14 LYS B CA 1
ATOM 751 C C . LYS B 1 14 ? -7.473 -14.031 -4.352 1 92.12 14 LYS B C 1
ATOM 753 O O . LYS B 1 14 ? -7.641 -12.93 -4.879 1 92.12 14 LYS B O 1
ATOM 758 N N . ASP B 1 15 ? -7.562 -14.297 -3.053 1 90.56 15 ASP B N 1
ATOM 759 C CA . ASP B 1 15 ? -7.852 -13.203 -2.129 1 90.56 15 ASP B CA 1
ATOM 760 C C . ASP B 1 15 ? -6.758 -12.133 -2.182 1 90.56 15 ASP B C 1
ATOM 762 O O . ASP B 1 15 ? -7.051 -10.938 -2.152 1 90.56 15 ASP B O 1
ATOM 766 N N . GLU B 1 16 ? -5.566 -12.602 -2.379 1 89.56 16 GLU B N 1
ATOM 767 C CA . GLU B 1 16 ? -4.43 -11.68 -2.432 1 89.56 16 GLU B CA 1
ATOM 768 C C . GLU B 1 16 ? -4.438 -10.867 -3.725 1 89.56 16 GLU B C 1
ATOM 770 O O . GLU B 1 16 ? -4.109 -9.68 -3.719 1 89.56 16 GLU B O 1
ATOM 775 N N . TYR B 1 17 ? -4.824 -11.516 -4.73 1 93.75 17 TYR B N 1
ATOM 776 C CA . TYR B 1 17 ? -4.941 -10.789 -5.988 1 93.75 17 TYR B CA 1
ATOM 777 C C . TYR B 1 17 ? -5.977 -9.68 -5.883 1 93.75 17 TYR B C 1
ATOM 779 O O . TYR B 1 17 ? -5.762 -8.578 -6.391 1 93.75 17 TYR B O 1
ATOM 787 N N . GLY B 1 18 ? -7.074 -10.055 -5.258 1 94 18 GLY B N 1
ATOM 788 C CA . GLY B 1 18 ? -8.07 -9.031 -4.996 1 94 18 GLY B CA 1
ATOM 789 C C . GLY B 1 18 ? -7.535 -7.859 -4.195 1 94 18 GLY B C 1
ATOM 790 O O . GLY B 1 18 ? -7.805 -6.703 -4.523 1 94 18 GLY B O 1
ATOM 791 N N . ASN B 1 19 ? -6.816 -8.18 -3.18 1 92.31 19 ASN B N 1
ATOM 792 C CA . ASN B 1 19 ? -6.223 -7.145 -2.342 1 92.31 19 ASN B CA 1
ATOM 793 C C . ASN B 1 19 ? -5.289 -6.242 -3.145 1 92.31 19 ASN B C 1
ATOM 795 O O . ASN B 1 19 ? -5.34 -5.016 -3.016 1 92.31 19 ASN B O 1
ATOM 799 N N . ILE B 1 20 ? -4.461 -6.844 -3.959 1 95.38 20 ILE B N 1
ATOM 800 C CA . ILE B 1 20 ? -3.535 -6.082 -4.789 1 95.38 20 ILE B CA 1
ATOM 801 C C . ILE B 1 20 ? -4.316 -5.164 -5.727 1 95.38 20 ILE B C 1
ATOM 803 O O . ILE B 1 20 ? -3.982 -3.986 -5.875 1 95.38 20 ILE B O 1
ATOM 807 N N . HIS B 1 21 ? -5.324 -5.719 -6.348 1 96.88 21 HIS B N 1
ATOM 808 C CA . HIS B 1 21 ? -6.18 -4.953 -7.246 1 96.88 21 HIS B CA 1
ATOM 809 C C . HIS B 1 21 ? -6.758 -3.727 -6.551 1 96.88 21 HIS B C 1
ATOM 811 O O . HIS B 1 21 ? -6.637 -2.607 -7.055 1 96.88 21 HIS B O 1
ATOM 817 N N . ASP B 1 22 ? -7.422 -3.918 -5.398 1 94.69 22 ASP B N 1
ATOM 818 C CA . ASP B 1 22 ? -8.031 -2.834 -4.633 1 94.69 22 ASP B CA 1
ATOM 819 C C . ASP B 1 22 ? -6.992 -1.786 -4.238 1 94.69 22 ASP B C 1
ATOM 821 O O . ASP B 1 22 ? -7.258 -0.585 -4.312 1 94.69 22 ASP B O 1
ATOM 825 N N . TYR B 1 23 ? -5.855 -2.248 -3.852 1 95.31 23 TYR B N 1
ATOM 826 C CA . TYR B 1 23 ? -4.762 -1.39 -3.412 1 95.31 23 TYR B CA 1
ATOM 827 C C . TYR B 1 23 ? -4.301 -0.475 -4.539 1 95.31 23 TYR B C 1
ATOM 829 O O . TYR B 1 23 ? -4.176 0.738 -4.352 1 95.31 23 TYR B O 1
ATOM 837 N N . LEU B 1 24 ? -4.117 -1.009 -5.652 1 96.88 24 LEU B N 1
ATOM 838 C CA . LEU B 1 24 ? -3.678 -0.224 -6.801 1 96.88 24 LEU B CA 1
ATOM 839 C C . LEU B 1 24 ? -4.738 0.8 -7.195 1 96.88 24 LEU B C 1
ATOM 841 O O . LEU B 1 24 ? -4.406 1.881 -7.688 1 96.88 24 LEU B O 1
ATOM 845 N N . GLY B 1 25 ? -5.941 0.436 -6.941 1 96.44 25 GLY B N 1
ATOM 846 C CA . GLY B 1 25 ? -7.043 1.318 -7.281 1 96.44 25 GLY B CA 1
ATOM 847 C C . GLY B 1 25 ? -6.996 2.645 -6.547 1 96.44 25 GLY B C 1
ATOM 848 O O . GLY B 1 25 ? -7.535 3.646 -7.027 1 96.44 25 GLY B O 1
ATOM 849 N N . VAL B 1 26 ? -6.34 2.719 -5.445 1 95.25 26 VAL B N 1
ATOM 850 C CA . VAL B 1 26 ? -6.359 3.924 -4.625 1 95.25 26 VAL B CA 1
ATOM 851 C C . VAL B 1 26 ? -5.082 4.73 -4.863 1 95.25 26 VAL B C 1
ATOM 853 O O . VAL B 1 26 ? -4.949 5.852 -4.371 1 95.25 26 VAL B O 1
ATOM 856 N N . ILE B 1 27 ? -4.148 4.27 -5.598 1 95.12 27 ILE B N 1
ATOM 857 C CA . ILE B 1 27 ? -2.896 4.969 -5.879 1 95.12 27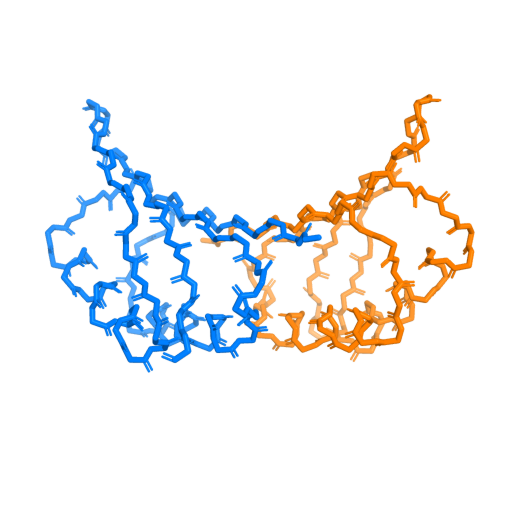 ILE B CA 1
ATOM 858 C C . ILE B 1 27 ? -3.094 5.93 -7.047 1 95.12 27 ILE B C 1
ATOM 860 O O . ILE B 1 27 ? -3.74 5.586 -8.039 1 95.12 27 ILE B O 1
ATOM 864 N N . ASP B 1 28 ? -2.52 7.098 -6.934 1 92.75 28 ASP B N 1
ATOM 865 C CA . ASP B 1 28 ? -2.727 8.148 -7.926 1 92.75 28 ASP B CA 1
ATOM 866 C C . ASP B 1 28 ? -1.646 8.109 -9 1 92.75 28 ASP B C 1
ATOM 868 O O . ASP B 1 28 ? -0.556 7.574 -8.773 1 92.75 28 ASP B O 1
ATOM 872 N N . VAL B 1 29 ? -1.906 8.703 -10.109 1 93.19 29 VAL B N 1
ATOM 873 C CA . VAL B 1 29 ? -1.021 8.742 -11.266 1 93.19 29 VAL B CA 1
ATOM 874 C C . VAL B 1 29 ? 0.277 9.461 -10.898 1 93.19 29 VAL B C 1
ATOM 876 O O . VAL B 1 29 ? 1.33 9.188 -11.477 1 93.19 29 VAL B O 1
ATOM 879 N N . ASN B 1 30 ? 0.241 10.273 -9.898 1 88.12 30 ASN B N 1
ATOM 880 C CA . ASN B 1 30 ? 1.415 11.07 -9.555 1 88.12 30 ASN B CA 1
ATOM 881 C C . ASN B 1 30 ? 2.25 10.391 -8.469 1 88.12 30 ASN B C 1
ATOM 883 O O . ASN B 1 30 ? 3.178 11 -7.926 1 88.12 30 ASN B O 1
ATOM 887 N N . ASP B 1 31 ? 1.98 9.188 -8.234 1 92.69 31 ASP B N 1
ATOM 888 C CA . ASP B 1 31 ? 2.686 8.461 -7.184 1 92.69 31 ASP B CA 1
ATOM 889 C C . ASP B 1 31 ? 3.482 7.293 -7.758 1 92.69 31 ASP B C 1
ATOM 891 O O . ASP B 1 31 ? 3.271 6.895 -8.906 1 92.69 31 ASP B O 1
ATOM 895 N N . ASN B 1 32 ? 4.492 6.859 -7.027 1 94.69 32 ASN B N 1
ATOM 896 C CA . ASN B 1 32 ? 5.297 5.699 -7.398 1 94.69 32 ASN B CA 1
ATOM 897 C C . ASN B 1 32 ? 4.855 4.445 -6.648 1 94.69 32 ASN B C 1
ATOM 899 O O . ASN B 1 32 ? 4.453 4.523 -5.484 1 94.69 32 ASN B O 1
ATOM 903 N N . PHE B 1 33 ? 4.957 3.307 -7.363 1 97.31 33 PHE B N 1
ATOM 904 C CA . PHE B 1 33 ? 4.602 2.039 -6.734 1 97.31 33 PHE B CA 1
ATOM 905 C C . PHE B 1 33 ? 5.703 1.005 -6.941 1 97.31 33 PHE B C 1
ATOM 907 O O . PHE B 1 33 ? 6.23 0.864 -8.047 1 97.31 33 PHE B O 1
ATOM 914 N N . THR B 1 34 ? 6.125 0.364 -5.914 1 98.06 34 THR B N 1
ATOM 915 C CA . THR B 1 34 ? 7.055 -0.759 -5.961 1 98.06 34 THR B CA 1
ATOM 916 C C . THR B 1 34 ? 6.469 -1.975 -5.246 1 98.06 34 THR B C 1
ATOM 918 O O . THR B 1 34 ? 5.891 -1.848 -4.168 1 98.06 34 THR B O 1
ATOM 921 N N . MET B 1 35 ? 6.574 -3.16 -5.828 1 97.25 35 MET B N 1
ATOM 922 C CA . MET B 1 35 ? 6.148 -4.418 -5.223 1 97.25 35 MET B CA 1
ATOM 923 C C . MET B 1 35 ? 7.324 -5.379 -5.082 1 97.25 35 MET B C 1
ATOM 925 O O . MET B 1 35 ? 8.062 -5.605 -6.039 1 97.25 35 MET B O 1
ATOM 929 N N . ASN B 1 36 ? 7.535 -5.82 -3.916 1 96.94 36 ASN B N 1
ATOM 930 C CA . ASN B 1 36 ? 8.5 -6.891 -3.668 1 96.94 36 ASN B CA 1
ATOM 931 C C . ASN B 1 36 ? 7.801 -8.219 -3.393 1 96.94 36 ASN B C 1
ATOM 933 O O . ASN B 1 36 ? 6.957 -8.305 -2.498 1 96.94 36 ASN B O 1
ATOM 937 N N . ILE B 1 37 ? 8.195 -9.25 -4.148 1 94.94 37 ILE B N 1
ATOM 938 C CA . ILE B 1 37 ? 7.621 -10.586 -3.982 1 94.94 37 ILE B CA 1
ATOM 939 C C . ILE B 1 37 ? 8.711 -11.57 -3.564 1 94.94 37 ILE B C 1
ATOM 941 O O . ILE B 1 37 ? 9.719 -11.719 -4.262 1 94.94 37 ILE B O 1
ATOM 945 N N . GLU B 1 38 ? 8.516 -12.211 -2.463 1 92.12 38 GLU B N 1
ATOM 946 C CA . GLU B 1 38 ? 9.539 -13.086 -1.909 1 92.12 38 GLU B CA 1
ATOM 947 C C . GLU B 1 38 ? 9.703 -14.352 -2.756 1 92.12 38 GLU B C 1
ATOM 949 O O . GLU B 1 38 ? 10.82 -14.828 -2.963 1 92.12 38 GLU B O 1
ATOM 954 N N . ASN B 1 39 ? 8.562 -14.93 -3.133 1 84.62 39 ASN B N 1
ATOM 955 C CA . ASN B 1 39 ? 8.625 -16.141 -3.932 1 84.62 39 ASN B CA 1
ATOM 956 C C . ASN B 1 39 ? 7.871 -15.984 -5.254 1 84.62 39 ASN B C 1
ATOM 958 O O . ASN B 1 39 ? 6.645 -16.078 -5.289 1 84.62 39 ASN B O 1
ATOM 962 N N . LYS B 1 40 ? 8.75 -15.898 -6.188 1 79.19 40 LYS B N 1
ATOM 963 C CA . 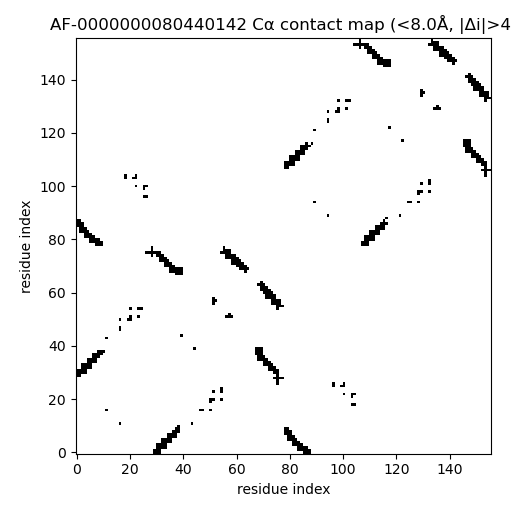LYS B 1 40 ? 8.188 -15.656 -7.512 1 79.19 40 LYS B CA 1
ATOM 964 C C . LYS B 1 40 ? 7.781 -16.969 -8.188 1 79.19 40 LYS B C 1
ATOM 966 O O . LYS B 1 40 ? 8.5 -17.953 -8.102 1 79.19 40 LYS B O 1
ATOM 971 N N . ASN B 1 41 ? 6.637 -17.031 -8.672 1 86.19 41 ASN B N 1
ATOM 972 C CA . ASN B 1 41 ? 6.262 -18.031 -9.664 1 86.19 41 ASN B CA 1
ATOM 973 C C . ASN B 1 41 ? 5.602 -17.391 -10.883 1 86.19 41 ASN B C 1
ATOM 975 O O . ASN B 1 41 ? 4.98 -16.328 -10.781 1 86.19 41 ASN B O 1
ATOM 979 N N . LEU B 1 42 ? 5.895 -17.922 -12.055 1 86.56 42 LEU B N 1
ATOM 980 C CA . LEU B 1 42 ? 5.512 -17.375 -13.352 1 86.56 42 LEU B CA 1
ATOM 981 C C . LEU B 1 42 ? 4.016 -17.094 -13.398 1 86.56 42 LEU B C 1
ATOM 983 O O . LEU B 1 42 ? 3.586 -16.094 -13.984 1 86.56 42 LEU B O 1
ATOM 987 N N . ILE B 1 43 ? 3.299 -17.906 -1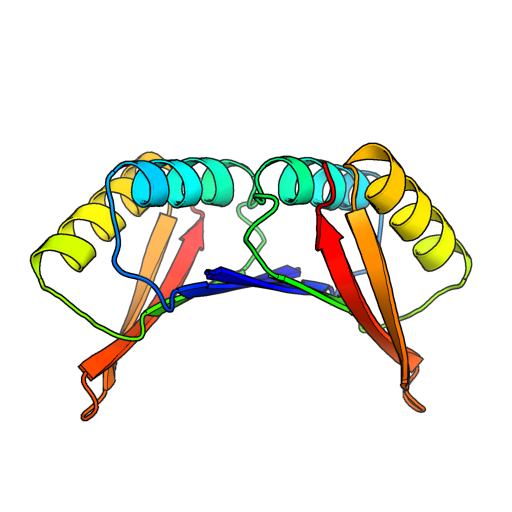2.828 1 91.31 43 ILE B N 1
ATOM 988 C CA . ILE B 1 43 ? 1.85 -17.734 -12.812 1 91.31 43 ILE B CA 1
ATOM 989 C C . ILE B 1 43 ? 1.483 -16.453 -12.055 1 91.31 43 ILE B C 1
ATOM 991 O O . ILE B 1 43 ? 0.671 -15.656 -12.523 1 91.31 43 ILE B O 1
ATOM 995 N N . ASN B 1 44 ? 2.09 -16.234 -10.883 1 91.25 44 ASN B N 1
ATOM 996 C CA . ASN B 1 44 ? 1.834 -15.031 -10.094 1 91.25 44 ASN B CA 1
ATOM 997 C C . ASN B 1 44 ? 2.211 -13.766 -10.859 1 91.25 44 ASN B C 1
ATOM 999 O O . ASN B 1 44 ? 1.479 -12.773 -10.82 1 91.25 44 ASN B O 1
ATOM 1003 N N . LEU B 1 45 ? 3.25 -13.844 -11.57 1 92.31 45 LEU B N 1
ATOM 1004 C CA . LEU B 1 45 ? 3.717 -12.68 -12.312 1 92.31 45 LEU B CA 1
ATOM 1005 C C . LEU B 1 45 ? 2.74 -12.312 -13.43 1 92.31 45 LEU B C 1
ATOM 1007 O O . LEU B 1 45 ? 2.484 -11.133 -13.672 1 92.31 45 LEU B O 1
ATOM 1011 N N . GLU B 1 46 ? 2.266 -13.312 -14.078 1 94.44 46 GLU B N 1
ATOM 1012 C CA . GLU B 1 46 ? 1.277 -13.086 -15.125 1 94.44 46 GLU B CA 1
ATOM 1013 C C . GLU B 1 46 ? 0.011 -12.445 -14.562 1 94.44 46 GLU B C 1
ATOM 1015 O O . GLU B 1 46 ? -0.531 -11.508 -15.156 1 94.44 46 GLU B O 1
ATOM 1020 N N . MET B 1 47 ? -0.428 -12.875 -13.453 1 95.38 47 MET B N 1
ATOM 1021 C CA . MET B 1 47 ? -1.624 -12.336 -12.812 1 95.38 47 MET B CA 1
ATOM 1022 C C . MET B 1 47 ? -1.396 -10.898 -12.359 1 95.38 47 MET B C 1
ATOM 1024 O O . MET B 1 47 ? -2.268 -10.039 -12.531 1 95.38 47 MET B O 1
ATOM 1028 N N . ILE B 1 48 ? -0.307 -10.672 -11.805 1 95.81 48 ILE B N 1
ATOM 1029 C CA . ILE B 1 48 ? 0.04 -9.328 -11.352 1 95.81 48 ILE B CA 1
ATOM 1030 C C . ILE B 1 48 ? 0.059 -8.375 -12.547 1 95.81 48 ILE B C 1
ATOM 1032 O O . ILE B 1 48 ? -0.453 -7.258 -12.461 1 95.81 48 ILE B O 1
ATOM 1036 N N . ASN B 1 49 ? 0.568 -8.859 -13.648 1 96.12 49 ASN B N 1
ATOM 1037 C CA . ASN B 1 49 ? 0.591 -8.047 -14.859 1 96.12 49 ASN B CA 1
ATOM 1038 C C . ASN B 1 49 ? -0.818 -7.695 -15.328 1 96.12 49 ASN B C 1
ATOM 1040 O O . ASN B 1 49 ? -1.072 -6.566 -15.75 1 96.12 49 ASN B O 1
ATOM 1044 N N . GLN B 1 50 ? -1.611 -8.625 -15.266 1 97.25 50 GLN B N 1
ATOM 1045 C CA . GLN B 1 50 ? -3.004 -8.383 -15.617 1 97.25 50 GLN B CA 1
ATOM 1046 C C . GLN B 1 50 ? -3.635 -7.344 -14.695 1 97.25 50 GLN B C 1
ATOM 1048 O O . GLN B 1 50 ? -4.336 -6.441 -15.156 1 97.25 50 GLN B O 1
ATOM 1053 N N . ILE B 1 51 ? -3.381 -7.441 -13.422 1 97.69 51 ILE B N 1
ATOM 1054 C CA . ILE B 1 51 ? -3.918 -6.516 -12.43 1 97.69 51 ILE B CA 1
ATOM 1055 C C . ILE B 1 51 ? -3.367 -5.113 -12.688 1 97.69 51 ILE B C 1
ATOM 1057 O O . ILE B 1 51 ? -4.102 -4.125 -12.594 1 97.69 51 ILE B O 1
ATOM 1061 N N . PHE B 1 52 ? -2.117 -4.988 -13.016 1 97.88 52 PHE B N 1
ATOM 1062 C CA . PHE B 1 52 ? -1.509 -3.717 -13.383 1 97.88 52 PHE B CA 1
ATOM 1063 C C . PHE B 1 52 ? -2.24 -3.086 -14.562 1 97.88 52 PHE B C 1
ATOM 1065 O O . PHE B 1 52 ? -2.625 -1.915 -14.508 1 97.88 52 PHE B O 1
ATOM 1072 N N . GLU B 1 53 ? -2.453 -3.881 -15.539 1 97.12 53 GLU B N 1
ATOM 1073 C CA . GLU B 1 53 ? -3.135 -3.393 -16.734 1 97.12 53 GLU B CA 1
ATOM 1074 C C . GLU B 1 53 ? -4.547 -2.918 -16.406 1 97.12 53 GLU B C 1
ATOM 1076 O O . GLU B 1 53 ? -4.977 -1.86 -16.875 1 97.12 53 GLU B O 1
ATOM 1081 N N . GLU B 1 54 ? -5.242 -3.646 -15.625 1 97.06 54 GLU B N 1
ATOM 1082 C CA . GLU B 1 54 ? -6.613 -3.33 -15.25 1 97.06 54 GLU B CA 1
ATOM 1083 C C . GLU B 1 54 ? -6.68 -2.027 -14.453 1 97.06 54 GLU B C 1
ATOM 1085 O O . GLU B 1 54 ? -7.719 -1.363 -14.43 1 97.06 54 GLU B O 1
ATOM 1090 N N . ASN B 1 55 ? -5.664 -1.681 -13.75 1 97.31 55 ASN B N 1
ATOM 1091 C CA . ASN B 1 55 ? -5.629 -0.486 -12.914 1 97.31 55 ASN B CA 1
ATOM 1092 C C . ASN B 1 55 ? -4.797 0.622 -13.555 1 97.31 55 ASN B C 1
ATOM 1094 O O . ASN B 1 55 ? -4.391 1.568 -12.875 1 97.31 55 ASN B O 1
ATOM 1098 N N . ASN B 1 56 ? -4.434 0.448 -14.867 1 97.44 56 ASN B N 1
ATOM 1099 C CA . ASN B 1 56 ? -3.713 1.441 -15.656 1 97.44 56 ASN B CA 1
ATOM 1100 C C . ASN B 1 56 ? -2.311 1.684 -15.109 1 97.44 56 ASN B C 1
ATOM 1102 O O . ASN B 1 56 ? -1.862 2.828 -15.023 1 97.44 56 ASN B O 1
ATOM 1106 N N . PHE B 1 57 ? -1.751 0.635 -14.648 1 97.75 57 PHE B N 1
ATOM 1107 C CA . PHE B 1 57 ? -0.342 0.692 -14.281 1 97.75 57 PHE B CA 1
ATOM 1108 C C . PHE B 1 57 ? 0.535 0.124 -15.391 1 97.75 57 PHE B C 1
ATOM 1110 O O . PHE B 1 57 ? 0.174 -0.867 -16.031 1 97.75 57 PHE B O 1
ATOM 1117 N N . VAL B 1 58 ? 1.726 0.678 -15.547 1 97.31 58 VAL B N 1
ATOM 1118 C CA . VAL B 1 58 ? 2.734 0.172 -16.469 1 97.31 58 VAL B CA 1
ATOM 1119 C C . VAL B 1 58 ? 4 -0.198 -15.703 1 97.31 58 VAL B C 1
ATOM 1121 O O . VAL B 1 58 ? 4.488 0.583 -14.883 1 97.31 58 VAL B O 1
ATOM 1124 N N . LYS B 1 59 ? 4.449 -1.336 -16 1 97 59 LYS B N 1
ATOM 1125 C CA . LYS B 1 59 ? 5.684 -1.807 -1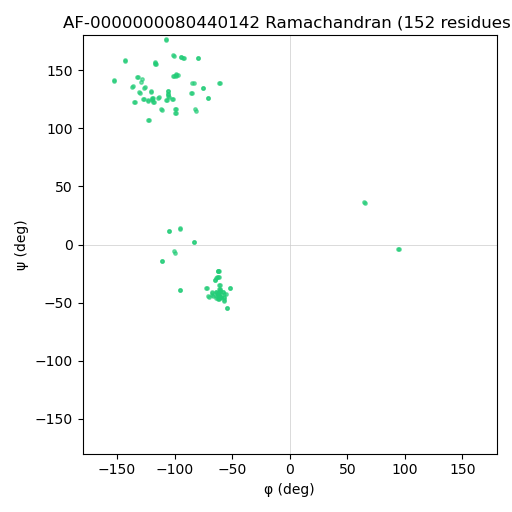5.391 1 97 59 LYS B CA 1
ATOM 1126 C C . LYS B 1 59 ? 6.895 -1.051 -15.938 1 97 59 LYS B C 1
ATOM 1128 O O . LYS B 1 59 ? 7.105 -1.002 -17.141 1 97 59 LYS B O 1
ATOM 1133 N N . ILE B 1 60 ? 7.648 -0.504 -15.062 1 96.94 60 ILE B N 1
ATOM 1134 C CA . ILE B 1 60 ? 8.844 0.25 -15.43 1 96.94 60 ILE B CA 1
ATOM 1135 C C . ILE B 1 60 ? 10.07 -0.655 -15.352 1 96.94 60 ILE B C 1
ATOM 1137 O O . ILE B 1 60 ? 10.969 -0.569 -16.203 1 96.94 60 ILE B O 1
ATOM 1141 N N . LYS B 1 61 ? 10.062 -1.452 -14.375 1 96.75 61 LYS B N 1
ATOM 1142 C CA . LYS B 1 61 ? 11.219 -2.301 -14.102 1 96.75 61 LYS B CA 1
ATOM 1143 C C . LYS B 1 61 ? 10.805 -3.58 -13.383 1 96.75 61 LYS B C 1
ATOM 1145 O O . LYS B 1 61 ? 9.898 -3.562 -12.547 1 96.75 61 LYS B O 1
ATOM 1150 N N . GLU B 1 62 ? 11.469 -4.652 -13.797 1 94.94 62 GLU B N 1
ATOM 1151 C CA . GLU B 1 62 ? 11.336 -5.941 -13.125 1 94.94 62 GLU B CA 1
ATOM 1152 C C . GLU B 1 62 ? 12.695 -6.598 -12.914 1 94.94 62 GLU B C 1
ATOM 1154 O O . GLU B 1 62 ? 13.492 -6.719 -13.852 1 94.94 62 GLU B O 1
ATOM 1159 N N . GLN B 1 63 ? 12.938 -6.863 -11.68 1 94.88 63 GLN B N 1
ATOM 1160 C CA . GLN B 1 63 ? 14.203 -7.508 -11.344 1 94.88 63 GLN B CA 1
ATOM 1161 C C . GLN B 1 63 ? 13.969 -8.82 -10.602 1 94.88 63 GLN B C 1
ATOM 1163 O O . GLN B 1 63 ? 13.289 -8.844 -9.57 1 94.88 63 GLN B O 1
ATOM 1168 N N . ILE B 1 64 ? 14.484 -9.875 -11.117 1 91.06 64 ILE B N 1
ATOM 1169 C CA . ILE B 1 64 ? 14.43 -11.188 -10.484 1 91.06 64 ILE B CA 1
ATOM 1170 C C . ILE B 1 64 ? 15.766 -11.5 -9.812 1 91.06 64 ILE B C 1
ATOM 1172 O O . ILE B 1 64 ? 16.812 -11.477 -10.461 1 91.06 64 ILE B O 1
ATOM 1176 N N . ASN B 1 65 ? 15.648 -11.797 -8.555 1 92.31 65 ASN B N 1
ATOM 1177 C CA . ASN B 1 65 ? 16.875 -12.039 -7.809 1 92.31 65 ASN B CA 1
ATOM 1178 C C . ASN B 1 65 ? 17.219 -13.523 -7.762 1 92.31 65 ASN B C 1
ATOM 1180 O O . ASN B 1 65 ? 16.344 -14.375 -7.965 1 92.31 65 ASN B O 1
ATOM 1184 N N . GLU B 1 66 ? 18.516 -13.789 -7.453 1 90.38 66 GLU B N 1
ATOM 1185 C CA . GLU B 1 66 ? 19 -15.164 -7.422 1 90.38 66 GLU B CA 1
ATOM 1186 C C . GLU B 1 66 ? 18.266 -15.992 -6.371 1 90.38 66 GLU B C 1
ATOM 1188 O O . GLU B 1 66 ? 18.094 -17.203 -6.535 1 90.38 66 GLU B O 1
ATOM 1193 N N . ASN B 1 67 ? 17.812 -15.328 -5.379 1 90.19 67 ASN B N 1
ATOM 1194 C CA . ASN B 1 67 ? 17.141 -16.031 -4.297 1 90.19 67 ASN B CA 1
ATOM 1195 C C . ASN B 1 67 ? 15.664 -16.297 -4.621 1 90.19 67 ASN B C 1
ATOM 1197 O O . ASN B 1 67 ? 14.93 -16.828 -3.795 1 90.19 67 ASN B O 1
ATOM 1201 N N . GLY B 1 68 ? 15.266 -15.891 -5.828 1 87 68 GLY B N 1
ATOM 1202 C CA . GLY B 1 68 ? 13.906 -16.156 -6.262 1 87 68 GLY B CA 1
ATOM 1203 C C . GLY B 1 68 ? 12.953 -15.016 -5.984 1 87 68 GLY B C 1
ATOM 1204 O O . GLY B 1 68 ? 11.781 -15.07 -6.375 1 87 68 GLY B O 1
ATOM 1205 N N . SER B 1 69 ? 13.414 -14 -5.344 1 93.06 69 SER B N 1
ATOM 1206 C CA . SER B 1 69 ? 12.562 -12.844 -5.113 1 93.06 69 SER B CA 1
ATOM 1207 C C . SER B 1 69 ? 12.477 -11.961 -6.355 1 93.06 69 SER B C 1
ATOM 1209 O O . SER B 1 69 ? 13.297 -12.078 -7.266 1 93.06 69 SER B O 1
ATOM 1211 N N . CYS B 1 70 ? 11.438 -11.141 -6.363 1 95.44 70 CYS B N 1
ATOM 1212 C CA . CYS B 1 70 ? 11.195 -10.281 -7.512 1 95.44 70 CYS B CA 1
ATOM 1213 C C . CYS B 1 70 ? 10.797 -8.875 -7.066 1 95.44 70 CYS B C 1
ATOM 1215 O O . CYS B 1 70 ? 10.016 -8.711 -6.129 1 95.44 70 CYS B O 1
ATOM 1217 N N . ILE B 1 71 ? 11.406 -7.895 -7.727 1 96.88 71 ILE B N 1
ATOM 1218 C CA . ILE B 1 71 ? 11.047 -6.5 -7.512 1 96.88 71 ILE B CA 1
ATOM 1219 C C . ILE B 1 71 ? 10.414 -5.926 -8.773 1 96.88 71 ILE B C 1
ATOM 1221 O O . ILE B 1 71 ? 10.984 -6.031 -9.867 1 96.88 71 ILE B O 1
ATOM 1225 N N . ILE B 1 72 ? 9.242 -5.363 -8.586 1 97.31 72 ILE B N 1
ATOM 1226 C CA . ILE B 1 72 ? 8.555 -4.73 -9.703 1 97.31 72 ILE B CA 1
ATOM 1227 C C . ILE B 1 72 ? 8.328 -3.25 -9.398 1 97.31 72 ILE B C 1
ATOM 1229 O O . ILE B 1 72 ? 7.77 -2.906 -8.352 1 97.31 72 ILE B O 1
ATOM 1233 N N . GLU B 1 73 ? 8.766 -2.396 -10.266 1 97.94 73 GLU B N 1
ATOM 1234 C CA . GLU B 1 73 ? 8.422 -0.976 -10.242 1 97.94 73 GLU B CA 1
ATOM 1235 C C . GLU B 1 73 ? 7.422 -0.634 -11.344 1 97.94 73 GLU B C 1
ATOM 1237 O O . GLU B 1 73 ? 7.605 -1.014 -12.5 1 97.94 73 GLU B O 1
ATOM 1242 N N . ALA B 1 74 ? 6.383 0.033 -10.922 1 97.56 74 ALA B N 1
ATOM 1243 C CA . ALA B 1 74 ? 5.348 0.392 -11.891 1 97.56 74 ALA B CA 1
ATOM 1244 C C . ALA B 1 74 ? 4.773 1.774 -11.586 1 97.56 74 ALA B C 1
ATOM 1246 O O . ALA B 1 74 ? 4.887 2.268 -10.461 1 97.56 74 ALA B O 1
ATOM 1247 N N . ASN B 1 75 ? 4.188 2.385 -12.562 1 96.75 75 ASN B N 1
ATOM 1248 C CA . ASN B 1 75 ? 3.541 3.684 -12.422 1 96.75 75 ASN B CA 1
ATOM 1249 C C . ASN B 1 75 ? 2.152 3.689 -13.047 1 96.75 75 ASN B C 1
ATOM 1251 O O . ASN B 1 75 ? 1.927 3.039 -14.07 1 96.75 75 ASN B O 1
ATOM 1255 N N . LYS B 1 76 ? 1.297 4.418 -12.391 1 95.75 76 LYS B N 1
ATOM 1256 C CA . LYS B 1 76 ? -0.037 4.598 -12.953 1 95.75 76 LYS B CA 1
ATOM 1257 C C . LYS B 1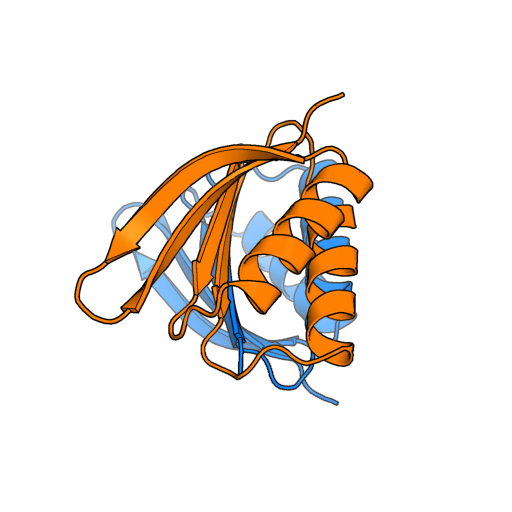 76 ? -0.01 5.57 -14.125 1 95.75 76 LYS B C 1
ATOM 1259 O O . LYS B 1 76 ? 0.676 6.594 -14.078 1 95.75 76 LYS B O 1
ATOM 1264 N N . VAL B 1 77 ? -0.667 5.188 -15.141 1 94.69 77 VAL B N 1
ATOM 1265 C CA . VAL B 1 77 ? -0.768 6.059 -16.312 1 94.69 77 VAL B CA 1
ATOM 1266 C C . VAL B 1 77 ? -2.225 6.453 -16.531 1 94.69 77 VAL B C 1
ATOM 1268 O O . VAL B 1 77 ? -3.137 5.812 -16 1 94.69 77 VAL B O 1
ATOM 1271 N N . TYR B 1 78 ? -2.467 7.652 -17.219 1 85.62 78 TYR B N 1
ATOM 1272 C CA . TYR B 1 78 ? -3.799 8.18 -17.5 1 85.62 78 TYR B CA 1
ATOM 1273 C C . TYR B 1 78 ? -4.531 7.309 -18.516 1 85.62 78 TYR B C 1
ATOM 1275 O O . TYR B 1 78 ? -3.906 6.719 -19.391 1 85.62 78 TYR B O 1
#